Protein AF-A0A7J7I1D2-F1 (afdb_monomer_lite)

Radius of gyration: 12.9 Å; chains: 1; bounding box: 30×28×34 Å

Organism: Camellia sinensis (NCBI:txid4442)

InterPro domains:
  IPR036375 Hemopexin-like domain superfamily [G3DSA:2.110.10.10] (1-81)

Sequence (81 aa):
MQDEYVLMDYAPGASKDKVLHGPVLVCHGYPSLTGTAFAEHGIDCAFGSHNENEAFIFSGNLCAQINYAPGTTNDKIIKGQ

Structure (mmCIF, N/CA/C/O backbone):
data_AF-A0A7J7I1D2-F1
#
_entry.id   AF-A0A7J7I1D2-F1
#
loop_
_atom_site.group_PDB
_atom_site.id
_atom_site.type_symbol
_atom_site.label_atom_id
_atom_site.label_alt_id
_atom_site.label_comp_id
_atom_site.label_asym_id
_atom_site.label_entity_id
_atom_site.label_seq_id
_atom_site.pdbx_PDB_ins_code
_atom_site.Cartn_x
_atom_site.Cartn_y
_atom_site.Cartn_z
_atom_site.occupancy
_atom_site.B_iso_or_equiv
_atom_site.auth_seq_id
_atom_site.auth_comp_id
_atom_site.auth_asym_id
_atom_site.auth_atom_id
_atom_site.pdbx_PDB_model_num
ATOM 1 N N . MET A 1 1 ? -8.063 -14.961 0.110 1.00 59.09 1 MET A N 1
ATOM 2 C CA . MET A 1 1 ? -8.268 -13.551 0.493 1.00 59.09 1 MET A CA 1
ATOM 3 C C . MET A 1 1 ? -7.248 -12.729 -0.291 1.00 59.09 1 MET A C 1
ATOM 5 O O . MET A 1 1 ? -6.331 -13.334 -0.836 1.00 59.09 1 MET A O 1
ATOM 9 N N . GLN A 1 2 ? -7.476 -11.430 -0.509 1.00 77.88 2 GLN A N 1
ATOM 10 C CA . GLN A 1 2 ? -6.523 -10.534 -1.196 1.00 77.88 2 GLN A CA 1
ATOM 11 C C . GLN A 1 2 ? -5.757 -9.706 -0.152 1.00 77.88 2 GLN A C 1
ATOM 13 O O . GLN A 1 2 ? -5.687 -8.487 -0.218 1.00 77.88 2 GLN A O 1
ATOM 18 N N . ASP A 1 3 ? -5.232 -10.395 0.856 1.00 92.38 3 ASP A N 1
ATOM 19 C CA . ASP A 1 3 ? -4.559 -9.867 2.045 1.00 92.38 3 ASP A CA 1
ATOM 20 C C . ASP A 1 3 ? -3.029 -9.973 1.955 1.00 92.38 3 ASP A C 1
ATOM 22 O O . ASP A 1 3 ? -2.328 -9.829 2.953 1.00 92.38 3 ASP A O 1
ATOM 26 N N . GLU A 1 4 ? -2.499 -10.202 0.754 1.00 95.88 4 GLU A N 1
ATOM 27 C CA . GLU A 1 4 ? -1.069 -10.258 0.465 1.00 95.88 4 GLU A CA 1
ATOM 28 C C . GLU A 1 4 ? -0.640 -9.098 -0.434 1.00 95.88 4 GLU A C 1
ATOM 30 O O . GLU A 1 4 ? -1.414 -8.599 -1.253 1.00 95.88 4 GLU A O 1
ATOM 35 N N . TYR A 1 5 ? 0.624 -8.696 -0.324 1.00 96.12 5 TYR A N 1
ATOM 36 C CA . TYR A 1 5 ? 1.222 -7.695 -1.202 1.00 96.12 5 TYR A CA 1
ATOM 37 C C . TYR A 1 5 ? 2.611 -8.117 -1.687 1.00 96.12 5 TYR A C 1
ATOM 39 O O . TYR A 1 5 ? 3.280 -8.974 -1.101 1.00 96.12 5 TYR A O 1
ATOM 47 N N . VAL A 1 6 ? 3.053 -7.471 -2.768 1.00 96.88 6 VAL A N 1
ATOM 48 C CA . VAL A 1 6 ? 4.422 -7.550 -3.284 1.00 96.88 6 VAL A CA 1
ATOM 49 C C . VAL A 1 6 ? 4.998 -6.148 -3.437 1.00 96.88 6 VAL A C 1
ATOM 51 O O . VAL A 1 6 ? 4.304 -5.218 -3.846 1.00 96.88 6 VAL A O 1
ATOM 54 N N . LEU A 1 7 ? 6.287 -6.002 -3.142 1.00 96.38 7 LEU A N 1
ATOM 55 C CA . LEU A 1 7 ? 7.070 -4.843 -3.559 1.00 96.38 7 LEU A CA 1
ATOM 56 C C . LEU A 1 7 ? 7.774 -5.204 -4.864 1.00 96.38 7 LEU A C 1
ATOM 58 O O . LEU A 1 7 ? 8.480 -6.212 -4.925 1.00 96.38 7 LEU A O 1
ATOM 62 N N . MET A 1 8 ? 7.607 -4.379 -5.891 1.00 96.56 8 MET A N 1
ATOM 63 C CA . MET A 1 8 ? 8.109 -4.658 -7.233 1.00 96.56 8 MET A CA 1
ATOM 64 C C . MET A 1 8 ? 8.929 -3.484 -7.759 1.00 96.56 8 MET A C 1
ATOM 66 O O . MET A 1 8 ? 8.489 -2.337 -7.714 1.00 96.56 8 MET A O 1
ATOM 70 N N . ASP A 1 9 ? 10.106 -3.785 -8.298 1.00 96.88 9 ASP A N 1
ATOM 71 C CA . ASP A 1 9 ? 10.770 -2.916 -9.261 1.00 96.88 9 ASP A CA 1
ATOM 72 C C . ASP A 1 9 ? 10.154 -3.213 -10.626 1.00 96.88 9 ASP A C 1
ATOM 74 O O . ASP A 1 9 ? 10.365 -4.285 -11.192 1.00 96.88 9 ASP A O 1
ATOM 78 N N . TYR A 1 10 ? 9.341 -2.289 -11.129 1.00 94.69 10 TYR A N 1
ATOM 79 C CA . TYR A 1 10 ? 8.609 -2.473 -12.380 1.00 94.69 10 TYR A CA 1
ATOM 80 C C . TYR A 1 10 ? 9.417 -2.065 -13.626 1.00 94.69 10 TYR A C 1
ATOM 82 O O . TYR A 1 10 ? 8.891 -2.158 -14.732 1.00 94.69 10 TYR A O 1
ATOM 90 N N . ALA A 1 11 ? 10.675 -1.623 -13.464 1.00 96.62 11 ALA A N 1
ATOM 91 C CA . ALA A 1 11 ? 11.638 -1.347 -14.537 1.00 96.62 11 ALA A CA 1
ATOM 92 C C . ALA A 1 11 ? 11.045 -0.621 -15.775 1.00 96.62 11 ALA A C 1
ATOM 94 O O . ALA A 1 11 ? 11.044 -1.182 -16.877 1.00 96.62 11 ALA A O 1
ATOM 95 N N . PRO A 1 12 ? 10.552 0.629 -15.640 1.00 95.00 12 PRO A N 1
ATOM 96 C CA . PRO A 1 12 ? 9.863 1.332 -16.723 1.00 95.00 12 PRO A CA 1
ATOM 97 C C . PRO A 1 12 ? 10.702 1.411 -18.005 1.00 95.00 12 PRO A C 1
ATOM 99 O O . PRO A 1 12 ? 11.861 1.825 -17.985 1.00 95.00 12 PRO A O 1
ATOM 102 N N . GLY A 1 13 ? 10.098 1.039 -19.137 1.00 95.19 13 GLY A N 1
ATOM 103 C CA . GLY A 1 13 ? 10.767 1.033 -20.444 1.00 95.19 13 GLY A CA 1
ATOM 104 C C . GLY A 1 13 ? 11.686 -0.171 -20.691 1.00 95.19 13 GLY A C 1
ATOM 105 O O . GLY A 1 13 ? 12.369 -0.210 -21.714 1.00 95.19 13 GLY A O 1
ATOM 106 N N . ALA A 1 14 ? 11.699 -1.161 -19.796 1.00 94.69 14 ALA A N 1
ATOM 107 C CA . ALA A 1 14 ? 12.418 -2.420 -19.950 1.00 94.69 14 ALA A CA 1
ATOM 108 C C . ALA A 1 14 ? 11.527 -3.619 -19.574 1.00 94.69 14 ALA A C 1
ATOM 110 O O . ALA A 1 14 ? 10.490 -3.469 -18.944 1.00 94.69 14 ALA A O 1
ATOM 111 N N . SER A 1 15 ? 11.956 -4.828 -19.939 1.00 93.25 15 SER A N 1
ATOM 112 C CA . SER A 1 15 ? 11.327 -6.097 -19.534 1.00 93.25 15 SER A CA 1
ATOM 113 C C . SER A 1 15 ? 12.170 -6.808 -18.467 1.00 93.25 15 SER A C 1
ATOM 115 O O . SER A 1 15 ? 12.590 -7.955 -18.640 1.00 93.25 15 SER A O 1
ATOM 117 N N . LYS A 1 16 ? 12.572 -6.059 -17.436 1.00 95.31 16 LYS A N 1
ATOM 118 C CA . LYS A 1 16 ? 13.460 -6.516 -16.349 1.00 95.31 16 LYS A CA 1
ATOM 119 C C . LYS A 1 16 ? 12.830 -6.295 -14.978 1.00 95.31 16 LYS A C 1
ATOM 121 O O . LYS A 1 16 ? 13.548 -6.061 -14.006 1.00 95.31 16 LYS A O 1
ATOM 126 N N . ASP A 1 17 ? 11.512 -6.328 -14.941 1.00 96.19 17 ASP A N 1
ATOM 127 C CA . ASP A 1 17 ? 10.702 -6.225 -13.748 1.00 96.19 17 ASP A CA 1
ATOM 128 C C . ASP A 1 17 ? 11.010 -7.357 -12.757 1.00 96.19 17 ASP A C 1
ATOM 130 O O . ASP A 1 17 ? 11.313 -8.493 -13.136 1.00 96.19 17 ASP A O 1
ATOM 134 N N . LYS A 1 18 ? 11.039 -7.018 -11.466 1.00 97.00 18 LYS A N 1
ATOM 135 C CA . LYS A 1 18 ? 11.512 -7.898 -10.392 1.00 97.00 18 LYS A CA 1
ATOM 136 C C . LYS A 1 18 ? 10.713 -7.695 -9.120 1.00 97.00 18 LYS A C 1
ATOM 138 O O . LYS A 1 18 ? 10.498 -6.570 -8.677 1.00 97.00 18 LYS A O 1
ATOM 143 N N . VAL A 1 19 ? 10.371 -8.803 -8.473 1.00 97.19 19 VAL A N 1
ATOM 144 C CA . VAL A 1 19 ? 9.870 -8.789 -7.098 1.00 97.19 19 VAL A CA 1
ATOM 145 C C . VAL A 1 19 ? 11.044 -8.505 -6.164 1.00 97.19 19 VAL A C 1
ATOM 147 O O . VAL A 1 19 ? 12.034 -9.235 -6.158 1.00 97.19 19 VAL A O 1
ATOM 150 N N . LEU A 1 20 ? 10.936 -7.426 -5.395 1.00 96.25 20 LEU A N 1
ATOM 151 C CA . LEU A 1 20 ? 11.896 -7.053 -4.357 1.00 96.25 20 LEU A CA 1
ATOM 152 C C . LEU A 1 20 ? 11.533 -7.682 -3.007 1.00 96.25 20 LEU A C 1
ATOM 154 O O . LEU A 1 20 ? 12.423 -8.006 -2.227 1.00 96.25 20 LEU A O 1
ATOM 158 N N . HIS A 1 21 ? 10.235 -7.849 -2.730 1.00 94.94 21 HIS A N 1
ATOM 159 C CA . HIS A 1 21 ? 9.727 -8.438 -1.491 1.00 94.94 21 HIS A CA 1
ATOM 160 C C . HIS A 1 21 ? 8.338 -9.061 -1.693 1.00 94.94 21 HIS A C 1
ATOM 162 O O . HIS A 1 21 ? 7.531 -8.530 -2.458 1.00 94.94 21 HIS A O 1
ATOM 168 N N . GLY A 1 22 ? 8.043 -10.133 -0.955 1.00 93.94 22 GLY A N 1
ATOM 169 C CA . GLY A 1 22 ? 6.764 -10.847 -0.997 1.00 93.94 22 GLY A CA 1
ATOM 170 C C . GLY A 1 2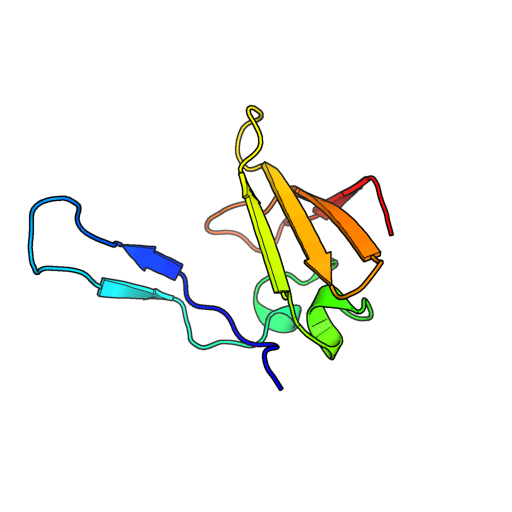2 ? 6.715 -12.004 -2.013 1.00 93.94 22 GLY A C 1
ATOM 171 O O . GLY A 1 22 ? 7.743 -12.344 -2.605 1.00 93.94 22 GLY A O 1
ATOM 172 N N . PRO A 1 23 ? 5.534 -12.625 -2.213 1.00 94.81 23 PRO A N 1
ATOM 173 C CA . PRO A 1 23 ? 4.257 -12.295 -1.574 1.00 94.81 23 PRO A CA 1
ATOM 174 C C . PRO A 1 23 ? 4.286 -12.554 -0.065 1.00 94.81 23 PRO A C 1
ATOM 176 O O . PRO A 1 23 ? 4.895 -13.511 0.409 1.00 94.81 23 PRO A O 1
ATOM 179 N N . VAL A 1 24 ? 3.680 -11.649 0.694 1.00 95.12 24 VAL A N 1
ATOM 180 C CA . VAL A 1 24 ? 3.567 -11.740 2.152 1.00 95.12 24 VAL A CA 1
ATOM 181 C C . VAL A 1 24 ? 2.260 -11.092 2.596 1.00 95.12 24 VAL A C 1
ATOM 183 O O . VAL A 1 24 ? 1.771 -10.172 1.941 1.00 95.12 24 VAL A O 1
ATOM 186 N N . LEU A 1 25 ? 1.716 -11.552 3.722 1.00 95.81 25 LEU A N 1
ATOM 187 C CA . LEU A 1 25 ? 0.528 -10.966 4.332 1.00 95.81 25 LEU A CA 1
ATOM 188 C C . LEU A 1 25 ? 0.744 -9.488 4.687 1.00 95.8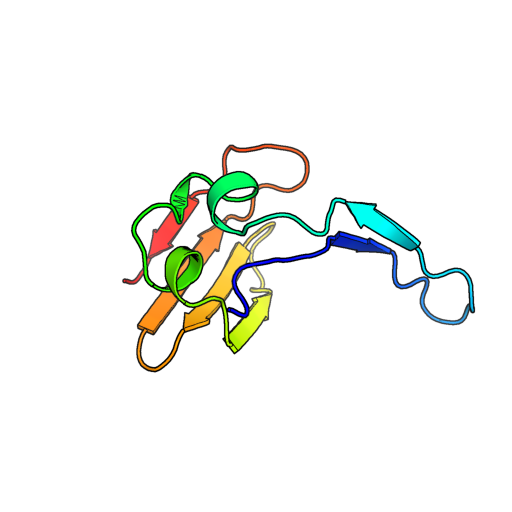1 25 LEU A C 1
ATOM 190 O O . LEU A 1 25 ? 1.793 -9.105 5.217 1.00 95.81 25 LEU A O 1
ATOM 194 N N . VAL A 1 26 ? -0.284 -8.671 4.463 1.00 96.12 26 VAL A N 1
ATOM 195 C CA . VAL A 1 26 ? -0.299 -7.240 4.791 1.00 96.12 26 VAL A CA 1
ATOM 196 C C . VAL A 1 26 ? -0.021 -7.021 6.280 1.00 96.12 26 VAL A C 1
ATOM 198 O O . VAL A 1 26 ? 0.783 -6.156 6.607 1.00 96.12 26 VAL A O 1
ATOM 201 N N . CYS A 1 27 ? -0.573 -7.843 7.181 1.00 95.00 27 CYS A N 1
ATOM 202 C CA . CYS A 1 27 ? -0.305 -7.739 8.624 1.00 95.00 27 CYS A CA 1
ATOM 203 C C . CYS A 1 27 ? 1.167 -7.975 9.006 1.00 95.00 27 CYS A C 1
ATOM 205 O O . CYS A 1 27 ? 1.640 -7.420 9.995 1.00 95.00 27 CYS A O 1
ATOM 207 N N . HIS A 1 28 ? 1.902 -8.788 8.241 1.00 94.62 28 HIS A N 1
ATOM 208 C CA . HIS A 1 28 ? 3.318 -9.053 8.501 1.00 94.62 28 HIS A CA 1
ATOM 209 C C . HIS A 1 28 ? 4.221 -7.945 7.952 1.00 94.62 28 HIS A C 1
ATOM 211 O O . HIS A 1 28 ? 5.233 -7.626 8.571 1.00 94.62 28 HIS A O 1
ATOM 217 N N . GLY A 1 29 ? 3.878 -7.374 6.793 1.00 94.75 29 GLY A N 1
ATOM 218 C CA . GLY A 1 29 ? 4.646 -6.279 6.193 1.00 94.75 29 GLY A CA 1
ATOM 219 C C . GLY A 1 29 ? 4.352 -4.909 6.797 1.00 94.75 29 GLY A C 1
ATOM 220 O O . GLY A 1 29 ? 5.245 -4.069 6.852 1.00 94.75 29 GLY A O 1
ATOM 221 N N . TYR A 1 30 ? 3.123 -4.713 7.275 1.00 96.50 30 TYR A N 1
ATOM 222 C CA . TYR A 1 30 ? 2.636 -3.475 7.873 1.00 96.50 30 TYR A CA 1
ATOM 223 C C . TYR A 1 30 ? 2.013 -3.755 9.248 1.00 96.50 30 TYR A C 1
ATOM 225 O O . TYR A 1 30 ? 0.782 -3.821 9.369 1.00 96.50 30 TYR A O 1
ATOM 233 N N . PRO A 1 31 ? 2.832 -3.947 10.302 1.00 96.94 31 PRO A N 1
ATOM 234 C CA . PRO A 1 31 ? 2.341 -4.187 11.654 1.00 96.94 31 PRO A CA 1
ATOM 235 C C . PRO A 1 31 ? 1.277 -3.197 12.134 1.00 96.94 31 PRO A C 1
ATOM 237 O O . PRO A 1 31 ? 0.372 -3.613 12.861 1.00 96.94 31 PRO A O 1
ATOM 240 N N . SER A 1 32 ? 1.326 -1.926 11.709 1.00 97.19 32 SER A N 1
ATOM 241 C CA . SER A 1 32 ? 0.331 -0.918 12.108 1.00 97.19 32 SER A CA 1
ATOM 242 C C . SER A 1 32 ? -1.081 -1.185 11.583 1.00 97.19 32 SER A C 1
ATOM 244 O O . SER A 1 32 ? -2.037 -0.639 12.128 1.00 97.19 32 SER A O 1
ATOM 246 N N . LEU A 1 33 ? -1.226 -2.037 10.564 1.00 96.81 33 LEU A N 1
ATOM 247 C CA . LEU A 1 33 ? -2.513 -2.435 9.992 1.00 96.81 33 LEU A CA 1
ATOM 248 C C . LEU A 1 33 ? -3.088 -3.704 10.636 1.00 96.81 33 LEU A C 1
ATOM 250 O O . LEU A 1 33 ? -4.200 -4.110 10.298 1.00 96.81 33 LEU A O 1
ATOM 254 N N . THR A 1 34 ? -2.366 -4.352 11.552 1.00 96.31 34 THR A N 1
ATOM 255 C CA . THR A 1 34 ? -2.841 -5.577 12.214 1.00 96.31 34 THR A CA 1
ATOM 256 C C . THR A 1 34 ? -4.152 -5.322 12.962 1.00 96.31 34 THR A C 1
ATOM 258 O O . THR A 1 34 ? -4.246 -4.386 13.750 1.00 96.31 34 THR A O 1
ATOM 261 N N . GLY A 1 35 ? -5.161 -6.172 12.737 1.00 94.44 35 GLY A N 1
ATOM 262 C CA . GLY A 1 35 ? -6.493 -6.028 13.342 1.00 94.44 35 GLY A CA 1
ATOM 263 C C . GLY A 1 35 ? -7.384 -4.973 12.677 1.00 94.44 35 GLY A C 1
ATOM 264 O O . GLY A 1 35 ? -8.419 -4.607 13.228 1.00 94.44 35 GLY A O 1
ATOM 265 N N . THR A 1 36 ? -6.986 -4.461 11.510 1.00 96.12 36 THR A N 1
ATOM 266 C CA . THR A 1 36 ? -7.820 -3.596 10.665 1.00 96.12 36 THR A CA 1
ATOM 267 C C . THR A 1 36 ? -8.368 -4.376 9.472 1.00 96.12 36 THR A C 1
ATOM 269 O O . THR A 1 36 ? -7.777 -5.370 9.040 1.00 96.12 36 THR A O 1
ATOM 272 N N . ALA A 1 37 ? -9.440 -3.873 8.852 1.00 95.31 37 ALA A N 1
ATOM 273 C CA . ALA A 1 37 ? -9.967 -4.454 7.616 1.00 95.31 37 ALA A CA 1
ATOM 274 C C . ALA A 1 37 ? -8.923 -4.497 6.485 1.00 95.31 37 ALA A C 1
ATOM 276 O O . ALA A 1 37 ? -8.939 -5.420 5.676 1.00 95.31 37 ALA A O 1
ATOM 277 N N . PHE A 1 38 ? -7.979 -3.547 6.453 1.00 96.00 38 PHE A N 1
ATOM 278 C CA . PHE A 1 38 ? -6.914 -3.515 5.447 1.00 96.00 38 PHE A CA 1
ATOM 279 C C . PHE A 1 38 ? -6.032 -4.769 5.499 1.00 96.00 38 PHE A C 1
ATOM 281 O O . PHE A 1 38 ? -5.590 -5.249 4.458 1.00 96.00 38 PHE A O 1
ATOM 288 N N . ALA A 1 39 ? -5.792 -5.311 6.696 1.00 95.62 39 ALA A N 1
ATOM 289 C CA . ALA A 1 39 ? -4.999 -6.520 6.879 1.00 95.62 39 ALA A CA 1
ATOM 290 C C . ALA A 1 39 ? -5.838 -7.807 6.876 1.00 95.62 39 ALA A C 1
ATOM 292 O O . 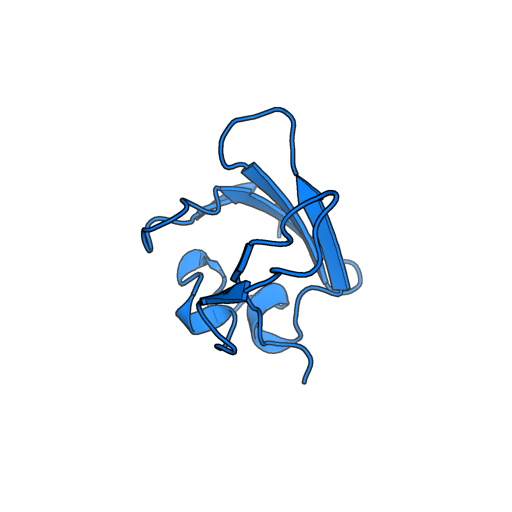ALA A 1 39 ? -5.332 -8.846 6.470 1.00 95.62 39 ALA A O 1
ATOM 293 N N . GLU A 1 40 ? -7.095 -7.757 7.325 1.00 93.94 40 GLU A N 1
ATOM 294 C CA . GLU A 1 40 ? -7.970 -8.939 7.405 1.00 93.94 40 GLU A CA 1
ATOM 295 C C . GLU A 1 40 ? -8.697 -9.253 6.092 1.00 93.94 40 GLU A C 1
ATOM 297 O O . GLU A 1 40 ? -9.021 -10.406 5.802 1.00 93.94 40 GLU A O 1
ATOM 302 N N . HIS A 1 41 ? -9.008 -8.224 5.308 1.00 93.81 41 HIS A N 1
ATOM 303 C CA . HIS A 1 41 ? -9.781 -8.338 4.069 1.00 93.81 41 HIS A CA 1
ATOM 304 C C . HIS A 1 41 ? -8.993 -7.886 2.841 1.00 93.81 41 HIS A C 1
ATOM 306 O O . HIS A 1 41 ? -9.368 -8.237 1.721 1.00 93.81 41 HIS A O 1
ATOM 312 N N . GLY A 1 42 ? -7.884 -7.175 3.055 1.00 95.19 42 GLY A N 1
ATOM 313 C CA . GLY A 1 42 ? -7.032 -6.656 1.999 1.00 95.19 42 GLY A CA 1
ATOM 314 C C . GLY A 1 42 ? -7.308 -5.198 1.658 1.00 95.19 42 GLY A C 1
ATOM 315 O O . GLY A 1 42 ? -8.258 -4.578 2.143 1.00 95.19 42 GLY A O 1
ATOM 316 N N . ILE A 1 43 ? -6.447 -4.665 0.794 1.00 96.44 43 ILE A N 1
ATOM 317 C CA . ILE A 1 43 ? -6.530 -3.306 0.260 1.00 96.44 43 ILE A CA 1
ATOM 318 C C . ILE A 1 43 ? -7.052 -3.401 -1.176 1.00 96.44 43 ILE A C 1
ATOM 320 O O . ILE A 1 43 ? -6.392 -3.992 -2.030 1.00 96.44 43 ILE A O 1
ATOM 324 N N . ASP A 1 44 ? -8.222 -2.826 -1.448 1.00 96.75 44 ASP A N 1
ATOM 325 C CA . ASP A 1 44 ? -8.872 -2.888 -2.768 1.00 96.75 44 ASP A CA 1
ATOM 326 C C . ASP A 1 44 ? -8.573 -1.669 -3.657 1.00 96.75 44 ASP A C 1
ATOM 328 O O . ASP A 1 44 ? -8.736 -1.721 -4.878 1.00 96.75 44 ASP A O 1
ATOM 332 N N . CYS A 1 45 ? -8.086 -0.580 -3.062 1.00 96.50 45 CYS A N 1
ATOM 333 C CA . CYS A 1 45 ? -7.641 0.621 -3.755 1.00 96.50 45 CYS A CA 1
ATOM 334 C C . CYS A 1 45 ? -6.555 1.336 -2.940 1.00 96.50 45 CYS A C 1
ATOM 336 O O . CYS A 1 45 ? -6.578 1.343 -1.708 1.00 96.50 45 CYS A O 1
ATOM 338 N N . ALA A 1 46 ? -5.594 1.955 -3.628 1.00 97.19 46 ALA A N 1
ATOM 339 C CA . ALA A 1 46 ? -4.569 2.777 -3.001 1.00 97.19 46 ALA A CA 1
ATOM 340 C C . ALA A 1 46 ? -4.005 3.825 -3.967 1.00 97.19 46 ALA A C 1
ATOM 342 O O . ALA A 1 46 ? -3.960 3.613 -5.180 1.00 97.19 46 ALA A O 1
ATOM 343 N N . PHE A 1 47 ? -3.518 4.939 -3.423 1.00 97.62 47 PHE A N 1
ATOM 344 C CA . PHE A 1 47 ? -2.717 5.910 -4.168 1.00 97.62 47 PHE A CA 1
ATOM 345 C C . PHE A 1 47 ? -1.693 6.605 -3.266 1.00 97.62 47 PHE A C 1
ATOM 347 O O . PHE A 1 47 ? -1.947 6.876 -2.091 1.00 97.62 47 PHE A O 1
ATOM 354 N N . GLY A 1 48 ? -0.521 6.903 -3.831 1.00 96.88 48 GLY A N 1
ATOM 355 C CA . GLY A 1 48 ? 0.515 7.678 -3.150 1.00 96.88 48 GLY A CA 1
ATOM 356 C C . GLY A 1 48 ? 0.071 9.123 -2.936 1.00 96.88 48 GLY A C 1
ATOM 357 O O . GLY A 1 48 ? -0.571 9.722 -3.801 1.00 96.88 48 GLY A O 1
ATOM 358 N N . SER A 1 49 ? 0.403 9.684 -1.778 1.00 94.62 49 SER A N 1
ATOM 359 C CA . SER A 1 49 ? 0.185 11.103 -1.506 1.00 94.62 49 SER A CA 1
ATOM 360 C C . SER A 1 49 ? 1.349 11.954 -2.038 1.00 94.62 49 SER A C 1
ATOM 362 O O . SER A 1 49 ? 2.366 11.431 -2.489 1.00 94.62 49 SER A O 1
ATOM 364 N N . HIS A 1 50 ? 1.221 13.281 -1.959 1.00 93.25 50 HIS A N 1
ATOM 365 C CA . HIS A 1 50 ? 2.335 14.196 -2.236 1.00 93.25 50 HIS A CA 1
ATOM 366 C C . HIS A 1 50 ? 3.387 14.231 -1.119 1.00 93.25 50 HIS A C 1
ATOM 368 O O . HIS A 1 50 ? 4.496 14.714 -1.345 1.00 93.25 50 HIS A O 1
ATOM 374 N N . ASN A 1 51 ? 3.042 13.751 0.078 1.00 93.19 51 ASN A N 1
ATOM 375 C CA . ASN A 1 51 ? 3.964 13.676 1.198 1.00 93.19 51 ASN A CA 1
ATOM 376 C C . ASN A 1 51 ? 4.855 12.442 1.064 1.00 93.19 51 ASN A C 1
ATOM 378 O O . ASN A 1 51 ? 4.441 11.389 0.573 1.00 93.19 51 ASN A O 1
ATOM 382 N N . GLU A 1 52 ? 6.088 12.574 1.539 1.00 93.62 52 GLU A N 1
ATOM 383 C CA . GLU A 1 52 ? 7.071 11.505 1.464 1.00 93.62 52 GLU A CA 1
ATOM 384 C C . GLU A 1 52 ? 6.632 10.282 2.280 1.00 93.62 52 GLU A C 1
ATOM 386 O O . GLU A 1 52 ? 6.266 10.391 3.452 1.00 93.62 52 GLU A O 1
ATOM 391 N N . ASN A 1 53 ? 6.714 9.102 1.661 1.00 96.31 53 ASN A N 1
ATOM 392 C CA . ASN A 1 53 ? 6.395 7.811 2.274 1.00 96.31 53 ASN A CA 1
ATOM 393 C C . ASN A 1 53 ? 4.949 7.672 2.765 1.00 96.31 53 ASN A C 1
ATOM 395 O O . ASN A 1 53 ? 4.672 6.837 3.625 1.00 96.31 53 ASN A O 1
ATOM 399 N N . GLU A 1 54 ? 4.028 8.467 2.222 1.00 97.69 54 GLU A N 1
ATOM 400 C CA . GLU A 1 54 ? 2.619 8.445 2.598 1.00 97.69 54 GLU A CA 1
ATOM 401 C C . GLU A 1 54 ? 1.713 7.992 1.454 1.00 97.69 54 GLU A C 1
ATOM 403 O O . GLU A 1 54 ? 1.897 8.375 0.295 1.00 97.69 54 GLU A O 1
ATOM 408 N N . ALA A 1 55 ? 0.687 7.217 1.794 1.00 98.06 55 ALA A N 1
ATOM 409 C CA . ALA A 1 55 ? -0.317 6.728 0.857 1.00 98.06 55 ALA A CA 1
ATOM 410 C C . ALA A 1 55 ? -1.706 6.713 1.500 1.00 98.06 55 ALA A C 1
ATOM 412 O O . ALA A 1 55 ? -1.843 6.600 2.718 1.00 98.06 55 ALA A O 1
ATOM 413 N N . PHE A 1 56 ? -2.736 6.806 0.667 1.00 98.12 56 PHE A N 1
ATOM 414 C CA . PHE A 1 56 ? -4.106 6.502 1.055 1.00 98.12 56 PHE A CA 1
ATOM 415 C C . PHE A 1 56 ? -4.437 5.080 0.623 1.00 98.12 56 PHE A C 1
ATOM 417 O O . PHE A 1 56 ? -4.168 4.712 -0.522 1.00 98.12 56 PHE A O 1
ATOM 424 N N . ILE A 1 57 ? -5.020 4.305 1.532 1.00 97.88 57 ILE A N 1
ATOM 425 C CA . ILE A 1 57 ? -5.453 2.924 1.309 1.00 97.88 57 ILE A CA 1
ATOM 426 C C . ILE A 1 57 ? -6.938 2.781 1.631 1.00 97.88 57 ILE A C 1
ATOM 428 O O . ILE A 1 57 ? -7.471 3.504 2.479 1.00 97.88 57 ILE A O 1
ATOM 432 N N . PHE A 1 58 ? -7.592 1.848 0.947 1.00 97.31 58 PHE A N 1
ATOM 433 C CA . PHE A 1 58 ? -9.025 1.607 1.043 1.00 97.31 58 PHE A CA 1
ATOM 434 C C . PHE A 1 58 ? -9.317 0.110 1.161 1.00 97.31 58 PHE A C 1
ATOM 436 O O . PHE A 1 58 ? -8.562 -0.725 0.663 1.00 97.31 58 PHE A O 1
ATOM 443 N N . SER A 1 59 ? -10.397 -0.208 1.869 1.00 96.44 59 SER A N 1
ATOM 444 C CA . SER A 1 59 ? -10.964 -1.553 1.958 1.00 96.44 59 SER A CA 1
ATOM 445 C C . SER A 1 59 ? -12.476 -1.416 2.125 1.00 96.44 59 SER A C 1
ATOM 447 O O . SER A 1 59 ? -12.960 -0.955 3.162 1.00 96.44 59 SER A O 1
ATOM 449 N N . GLY A 1 60 ? -13.247 -1.716 1.083 1.00 95.38 60 GLY A N 1
ATOM 450 C CA . GLY A 1 60 ? -14.689 -1.486 1.065 1.00 95.38 60 GLY A CA 1
ATOM 451 C C . GLY A 1 60 ? -15.045 -0.005 1.238 1.00 95.38 60 GLY A C 1
ATOM 452 O O . GLY A 1 60 ? -14.741 0.832 0.392 1.00 95.38 60 GLY A O 1
ATOM 453 N N . ASN A 1 61 ? -15.729 0.334 2.333 1.00 96.00 61 ASN A N 1
ATOM 454 C CA . ASN A 1 61 ? -16.115 1.710 2.678 1.00 96.00 61 ASN A CA 1
ATOM 455 C C . ASN A 1 61 ? -15.133 2.403 3.642 1.00 96.00 61 ASN A C 1
ATOM 457 O O . ASN A 1 61 ? -15.426 3.494 4.136 1.00 96.00 61 ASN A O 1
ATOM 461 N N . LEU A 1 62 ? -14.003 1.762 3.938 1.00 97.44 62 LEU A N 1
ATOM 462 C CA . LEU A 1 62 ? -13.011 2.204 4.910 1.00 97.44 62 LEU A CA 1
ATOM 463 C C . LEU A 1 62 ? -11.825 2.855 4.184 1.00 97.44 62 LEU A C 1
ATOM 465 O O . LEU A 1 62 ? -11.401 2.369 3.137 1.00 97.44 62 LEU A O 1
ATOM 469 N N . CYS A 1 63 ? -11.273 3.941 4.736 1.00 97.62 63 CYS A N 1
ATOM 470 C CA . CYS A 1 63 ? -10.043 4.561 4.246 1.00 97.62 63 CYS A CA 1
ATOM 471 C C . CYS A 1 63 ? -9.092 5.001 5.368 1.00 97.62 63 CYS A C 1
ATOM 473 O O . CYS A 1 63 ? -9.521 5.436 6.442 1.00 97.62 63 CYS A O 1
ATOM 475 N N . ALA A 1 64 ? -7.791 4.924 5.094 1.00 97.94 64 ALA A N 1
ATOM 476 C CA . ALA A 1 64 ? -6.745 5.423 5.977 1.00 97.94 64 ALA A CA 1
ATOM 477 C C . ALA A 1 64 ? -5.625 6.102 5.182 1.00 97.94 64 ALA A C 1
ATOM 479 O O . ALA A 1 64 ? -5.253 5.661 4.095 1.00 97.94 64 ALA A O 1
ATOM 480 N N . GLN A 1 65 ? -5.076 7.176 5.744 1.00 98.00 65 GLN A N 1
ATOM 481 C CA . GLN A 1 65 ? -3.796 7.744 5.339 1.00 98.00 65 GLN A CA 1
ATOM 482 C C . GLN A 1 65 ? -2.711 7.094 6.191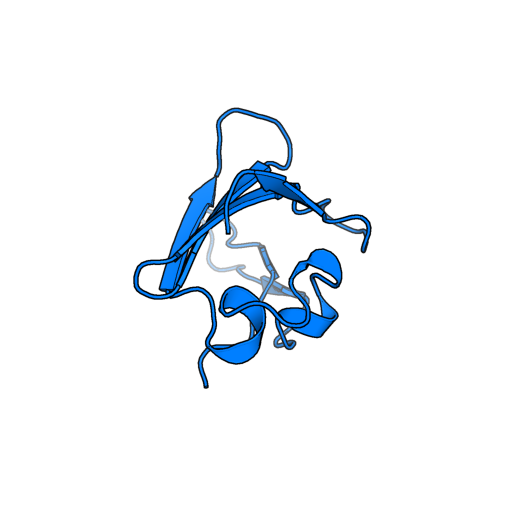 1.00 98.00 65 GLN A C 1
ATOM 484 O O . GLN A 1 65 ? -2.755 7.191 7.420 1.00 98.00 65 GLN A O 1
ATOM 489 N N . ILE A 1 66 ? -1.728 6.472 5.555 1.00 98.06 66 ILE A N 1
ATOM 490 C CA . ILE A 1 66 ? -0.637 5.766 6.226 1.00 98.06 66 ILE A CA 1
ATOM 491 C C . ILE A 1 66 ? 0.709 6.367 5.847 1.00 98.06 66 ILE A C 1
ATOM 493 O O . ILE A 1 66 ? 0.865 6.900 4.750 1.00 98.06 66 ILE A O 1
ATOM 497 N N . ASN A 1 67 ? 1.691 6.230 6.734 1.00 98.00 67 ASN A N 1
ATOM 498 C CA . ASN A 1 67 ? 3.095 6.242 6.350 1.00 98.00 67 ASN A CA 1
ATOM 499 C C . ASN A 1 67 ? 3.550 4.787 6.198 1.00 98.00 67 ASN A C 1
ATOM 501 O O . ASN A 1 67 ? 3.469 4.034 7.167 1.00 98.00 67 ASN A O 1
ATOM 505 N N . TYR A 1 68 ? 4.013 4.396 5.013 1.00 96.62 68 TYR A N 1
ATOM 506 C CA . TYR A 1 68 ? 4.389 3.009 4.710 1.00 96.62 68 TYR A CA 1
ATOM 507 C C . TYR A 1 68 ? 5.872 2.692 4.985 1.00 96.62 68 TYR A C 1
ATOM 509 O O . TYR A 1 68 ? 6.302 1.577 4.708 1.00 96.62 68 TYR A O 1
ATOM 517 N N . ALA A 1 69 ? 6.646 3.661 5.498 1.00 97.00 69 ALA A N 1
ATOM 518 C CA . AL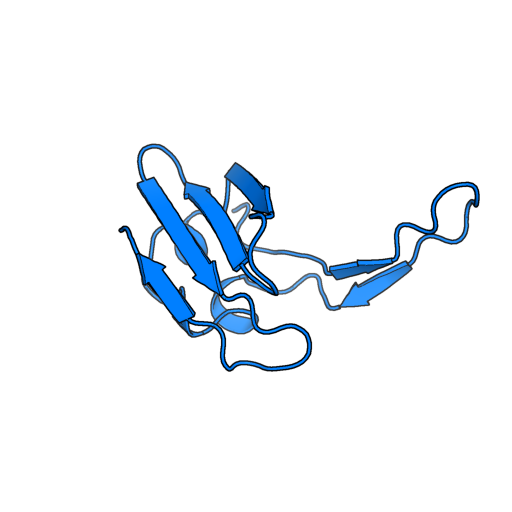A A 1 69 ? 8.005 3.514 6.037 1.00 97.00 69 ALA A CA 1
ATOM 519 C C . ALA A 1 69 ? 8.916 2.517 5.273 1.00 97.00 69 ALA A C 1
ATOM 521 O O . ALA A 1 69 ? 9.357 1.514 5.848 1.00 97.00 69 ALA A O 1
ATOM 522 N N . PRO A 1 70 ? 9.212 2.771 3.981 1.00 94.69 70 PRO A N 1
ATOM 523 C CA . PRO A 1 70 ? 9.826 1.784 3.096 1.00 94.69 70 PRO A CA 1
ATOM 524 C C . PRO A 1 70 ? 11.158 1.256 3.642 1.00 94.69 70 PRO A C 1
ATOM 526 O O . PRO A 1 70 ? 12.002 2.014 4.115 1.00 94.69 70 PRO A O 1
ATOM 529 N N . GLY A 1 71 ? 11.353 -0.062 3.551 1.00 92.44 71 GLY A N 1
ATOM 530 C CA . GLY A 1 71 ? 12.558 -0.742 4.042 1.00 92.44 71 GLY A CA 1
ATOM 531 C C . GLY A 1 71 ? 12.614 -0.946 5.561 1.00 92.44 71 GLY A C 1
ATOM 532 O O . GLY A 1 71 ? 13.619 -1.443 6.064 1.00 92.44 71 GLY A O 1
ATOM 533 N N . THR A 1 72 ? 11.560 -0.586 6.294 1.00 94.94 72 THR A N 1
ATOM 534 C CA . THR A 1 72 ? 11.444 -0.774 7.748 1.00 94.94 72 THR A CA 1
ATOM 535 C C . THR A 1 72 ? 10.057 -1.315 8.111 1.00 94.94 72 THR A C 1
ATOM 537 O O . THR A 1 72 ? 9.205 -1.452 7.241 1.00 94.94 72 THR A O 1
ATOM 540 N N . THR A 1 73 ? 9.818 -1.590 9.395 1.00 93.81 73 THR A N 1
ATOM 541 C CA . THR A 1 73 ? 8.501 -1.966 9.952 1.00 93.81 73 THR A CA 1
ATOM 542 C C . THR A 1 73 ? 7.946 -0.875 10.880 1.00 93.81 73 THR A C 1
ATOM 544 O O . THR A 1 73 ? 7.267 -1.165 11.861 1.00 93.81 73 THR A O 1
ATOM 547 N N . ASN A 1 74 ? 8.342 0.382 10.643 1.00 96.38 74 ASN A N 1
ATOM 548 C CA . ASN A 1 74 ? 7.913 1.556 11.414 1.00 96.38 74 ASN A CA 1
ATOM 549 C C . ASN A 1 74 ? 6.717 2.267 10.756 1.00 96.38 74 ASN A C 1
ATOM 551 O O . ASN A 1 74 ? 6.540 3.479 10.919 1.00 96.38 74 ASN A O 1
ATOM 555 N N . ASP A 1 75 ? 5.945 1.537 9.955 1.00 97.38 75 ASP A N 1
ATOM 556 C CA . ASP A 1 75 ? 4.723 2.030 9.340 1.00 97.38 75 ASP A CA 1
ATOM 557 C C . ASP A 1 75 ? 3.713 2.459 10.406 1.00 97.38 75 ASP A C 1
ATOM 559 O O . ASP A 1 75 ? 3.737 2.013 11.557 1.00 97.38 75 ASP A O 1
ATOM 563 N N . LYS A 1 76 ? 2.840 3.389 10.033 1.00 97.50 76 LYS A N 1
ATOM 564 C CA . LYS A 1 76 ? 1.839 3.941 10.946 1.00 97.50 76 LYS A CA 1
ATOM 565 C C . LYS A 1 76 ? 0.623 4.452 10.200 1.00 97.50 76 LYS A C 1
ATOM 567 O O . LYS A 1 76 ? 0.743 5.061 9.136 1.00 97.50 76 LYS A O 1
ATOM 572 N N . ILE A 1 77 ? -0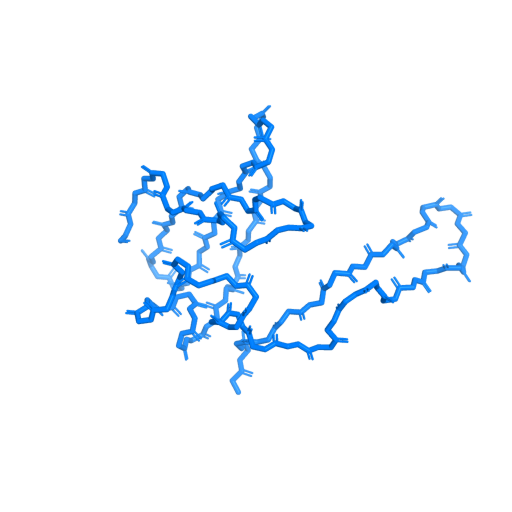.533 4.324 10.837 1.00 97.38 77 ILE A N 1
ATOM 573 C CA . ILE A 1 77 ? -1.743 5.043 10.449 1.00 97.38 77 ILE A CA 1
ATOM 574 C C . ILE A 1 77 ? -1.602 6.496 10.919 1.00 97.38 77 ILE A C 1
ATOM 576 O O . ILE A 1 77 ? -1.377 6.765 12.099 1.00 97.38 77 ILE A O 1
ATOM 580 N N . ILE A 1 78 ? -1.690 7.445 9.988 1.00 97.31 78 ILE A N 1
ATOM 581 C CA . ILE A 1 78 ? -1.637 8.886 10.274 1.00 97.31 78 ILE A CA 1
ATOM 582 C C . ILE A 1 78 ? -3.039 9.406 10.588 1.00 97.31 78 ILE A C 1
ATOM 584 O O . ILE A 1 78 ? -3.217 10.173 11.535 1.00 97.31 78 ILE A O 1
ATOM 588 N N . LYS A 1 79 ? -4.027 9.018 9.773 1.00 94.75 79 LYS A N 1
ATOM 589 C CA . LYS A 1 79 ? -5.433 9.431 9.879 1.00 94.75 79 LYS A CA 1
ATOM 590 C C . LYS A 1 79 ? -6.349 8.363 9.303 1.00 94.75 79 LYS A C 1
ATOM 592 O O . LYS A 1 79 ? -5.966 7.656 8.376 1.00 94.75 79 LYS A O 1
ATOM 597 N N . GLY A 1 80 ? -7.594 8.375 9.758 1.00 89.94 80 GLY A N 1
ATOM 598 C CA . GLY A 1 80 ? -8.640 7.498 9.257 1.00 89.94 80 GLY A CA 1
ATOM 599 C C . GLY A 1 80 ? -8.939 6.361 10.220 1.00 89.94 80 GLY A C 1
ATOM 600 O O . GLY A 1 80 ? -8.666 6.474 11.411 1.00 89.94 80 GLY A O 1
ATOM 601 N N . GLN A 1 81 ? -9.571 5.359 9.629 1.00 62.00 81 GLN A N 1
ATOM 602 C CA . GLN A 1 81 ? -10.215 4.172 10.187 1.00 62.00 81 GLN A CA 1
ATOM 603 C C . GLN A 1 81 ? -9.579 3.522 11.410 1.00 62.00 81 GLN A C 1
ATOM 605 O O . GLN A 1 81 ? -8.388 3.153 11.323 1.00 62.00 81 GLN A O 1
#

pLDDT: mean 94.78, std 6.0, range [59.09, 98.12]

Secondary structure (DSSP, 8-state):
-B-EEEEEE--TTSS--EEEEEEEEHHHH-GGGTTSHHHHTB-SEEEE-SSTTEEEEEETTEEEEEE--TTSS--EEEEE-

Foldseek 3Di:
DQQFDWDKDCPPPDPPIDTPDDRDGVCVQAVQCPPHCCRVVHFPDKDADPDPQWIWTDDVPWIFIKRSPPPDRPIHTPDTD